Protein AF-A0A382HUC3-F1 (afdb_monomer_lite)

Structure (mmCIF, N/CA/C/O backbone):
data_AF-A0A382HUC3-F1
#
_entry.id   AF-A0A382HUC3-F1
#
loop_
_atom_site.group_PDB
_atom_site.id
_atom_site.type_symbol
_atom_site.label_atom_id
_atom_site.label_alt_id
_atom_site.label_comp_id
_atom_site.label_asym_id
_atom_site.label_entity_id
_atom_site.label_seq_id
_atom_site.pdbx_PDB_ins_code
_atom_site.Cartn_x
_atom_site.Cartn_y
_atom_site.Cartn_z
_atom_site.occupancy
_atom_site.B_iso_or_equiv
_atom_site.auth_seq_id
_atom_site.auth_comp_id
_atom_site.auth_asym_id
_atom_site.auth_atom_id
_atom_site.pdbx_PDB_model_num
ATOM 1 N N . MET A 1 1 ? 44.982 24.942 -21.398 1.00 47.66 1 MET A N 1
ATOM 2 C CA . MET A 1 1 ? 44.233 23.812 -20.802 1.00 47.66 1 MET A CA 1
ATOM 3 C C . MET A 1 1 ? 43.521 24.295 -19.534 1.00 47.66 1 MET A C 1
ATOM 5 O O . MET A 1 1 ? 44.138 24.261 -18.483 1.00 47.66 1 MET A O 1
ATOM 9 N N . LYS A 1 2 ? 42.304 24.867 -19.611 1.00 50.81 2 LYS A N 1
ATOM 10 C CA . LYS A 1 2 ? 41.617 25.464 -18.434 1.00 50.81 2 LYS A CA 1
ATOM 11 C C . LYS A 1 2 ? 40.073 25.447 -18.507 1.00 50.81 2 LYS A C 1
ATOM 13 O O . LYS A 1 2 ? 39.440 26.372 -18.023 1.00 50.81 2 LYS A O 1
ATOM 18 N N . HIS A 1 3 ? 39.456 24.426 -19.109 1.00 49.88 3 HIS A N 1
ATOM 19 C CA . HIS A 1 3 ? 37.980 24.312 -19.141 1.00 49.88 3 HIS A CA 1
ATOM 20 C C . HIS A 1 3 ? 37.436 22.927 -18.741 1.00 49.88 3 HIS A C 1
ATOM 22 O O . HIS A 1 3 ? 36.229 22.733 -18.7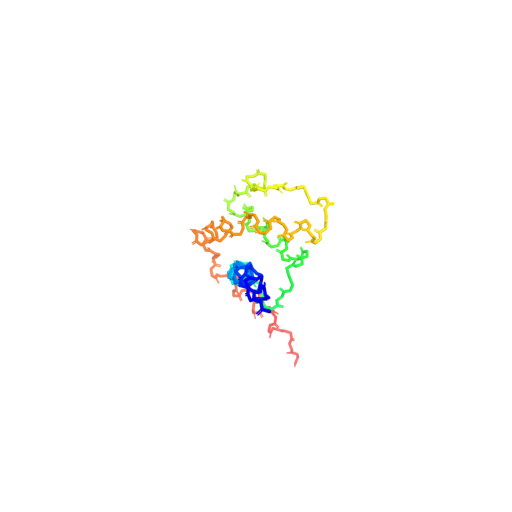13 1.00 49.88 3 HIS A O 1
ATOM 28 N N . GLY A 1 4 ? 38.301 21.972 -18.373 1.00 50.94 4 GLY A N 1
ATOM 29 C CA . GLY A 1 4 ? 37.890 20.587 -18.093 1.00 50.94 4 GLY A CA 1
ATOM 30 C C . GLY A 1 4 ? 37.366 20.303 -16.680 1.00 50.94 4 GLY A C 1
ATOM 31 O O . GLY A 1 4 ? 36.847 19.220 -16.452 1.00 50.94 4 GLY A O 1
ATOM 32 N N . ILE A 1 5 ? 37.493 21.234 -15.726 1.00 53.69 5 ILE A N 1
ATOM 33 C CA . ILE A 1 5 ? 37.183 20.962 -14.305 1.00 53.69 5 ILE A CA 1
ATOM 34 C C . ILE A 1 5 ? 35.744 21.366 -13.927 1.00 53.69 5 ILE A C 1
ATOM 36 O O . ILE A 1 5 ? 35.168 20.803 -13.004 1.00 53.69 5 ILE A O 1
ATOM 40 N N . ILE A 1 6 ? 35.114 22.286 -14.664 1.00 54.34 6 ILE A N 1
ATOM 41 C CA . ILE A 1 6 ? 33.809 22.855 -14.272 1.00 54.34 6 ILE A CA 1
ATOM 42 C C . ILE A 1 6 ? 32.636 21.904 -14.588 1.00 54.34 6 ILE A C 1
ATOM 44 O O . ILE A 1 6 ? 31.638 21.905 -13.875 1.00 54.34 6 ILE A O 1
ATOM 48 N N . ILE A 1 7 ? 32.765 21.028 -15.591 1.00 52.22 7 ILE A N 1
ATOM 49 C CA . ILE A 1 7 ? 31.689 20.095 -15.985 1.00 52.22 7 ILE A CA 1
ATOM 50 C C . ILE A 1 7 ? 31.555 18.918 -15.001 1.00 52.22 7 ILE A C 1
ATOM 52 O O . ILE A 1 7 ? 30.456 18.409 -14.802 1.00 52.22 7 ILE A O 1
ATOM 56 N N . ALA A 1 8 ? 32.633 18.526 -14.313 1.00 50.78 8 ALA A N 1
ATOM 57 C CA . ALA A 1 8 ? 32.598 17.413 -13.359 1.00 50.78 8 ALA A CA 1
ATOM 58 C C . ALA A 1 8 ? 31.777 17.725 -12.090 1.00 50.78 8 ALA A C 1
ATOM 60 O O . ALA A 1 8 ? 31.211 16.819 -11.484 1.00 50.78 8 ALA A O 1
ATOM 61 N N . ILE A 1 9 ? 31.668 19.001 -11.706 1.00 52.31 9 ILE A N 1
ATOM 62 C CA . ILE A 1 9 ? 30.975 19.412 -10.475 1.00 52.31 9 ILE A CA 1
ATOM 63 C C . ILE A 1 9 ? 29.450 19.398 -10.664 1.00 52.31 9 ILE A C 1
ATOM 65 O O . ILE A 1 9 ? 28.730 19.023 -9.744 1.00 52.31 9 ILE A O 1
ATOM 69 N N . LEU A 1 10 ? 28.953 19.723 -11.864 1.00 47.16 10 LEU A N 1
ATOM 70 C CA . LEU A 1 10 ? 27.512 19.744 -12.154 1.00 47.16 10 LEU A CA 1
ATOM 71 C C . LEU A 1 10 ? 26.888 18.342 -12.230 1.00 47.16 10 LEU A C 1
ATOM 73 O O . LEU A 1 10 ? 25.724 18.176 -11.879 1.00 47.16 10 LEU A O 1
ATOM 77 N N . ILE A 1 11 ? 27.653 17.322 -12.634 1.00 50.06 11 ILE A N 1
ATOM 78 C CA . ILE A 1 11 ? 27.163 15.933 -12.685 1.00 50.06 11 ILE A CA 1
ATOM 79 C C . ILE A 1 11 ? 27.102 15.315 -11.275 1.00 50.06 11 ILE A C 1
ATOM 81 O O . ILE A 1 11 ? 26.237 14.486 -10.999 1.00 50.06 11 ILE A O 1
ATOM 85 N N . PHE A 1 12 ? 27.961 15.756 -10.348 1.00 44.44 12 PHE A N 1
ATOM 86 C CA . PHE A 1 12 ? 27.981 15.235 -8.977 1.00 44.44 12 PHE A CA 1
ATOM 87 C C . PHE A 1 12 ? 26.772 15.698 -8.145 1.00 44.44 12 PHE A C 1
ATOM 89 O O . PHE A 1 12 ? 26.290 14.959 -7.290 1.00 44.44 12 PHE A O 1
ATOM 96 N N . SER A 1 13 ? 26.233 16.893 -8.416 1.00 48.34 13 SER A N 1
ATOM 97 C CA . SER A 1 13 ? 25.093 17.452 -7.670 1.00 48.34 13 SER A CA 1
ATOM 98 C C . SER A 1 13 ? 23.788 16.677 -7.890 1.00 48.34 13 SER A C 1
ATOM 100 O O . SER A 1 13 ? 22.971 16.579 -6.979 1.00 48.34 13 SER A O 1
ATOM 102 N N . VAL A 1 14 ? 23.596 16.100 -9.081 1.00 49.38 14 VAL A N 1
ATOM 103 C CA . VAL A 1 14 ? 22.379 15.339 -9.422 1.00 49.38 14 VAL A CA 1
ATOM 104 C C . VAL A 1 14 ? 22.395 13.945 -8.780 1.00 49.38 14 VAL A C 1
ATOM 106 O O . VAL A 1 14 ? 21.347 13.410 -8.431 1.00 49.38 14 VAL A O 1
ATOM 109 N N . TYR A 1 15 ? 23.583 13.374 -8.556 1.00 46.50 15 TYR A N 1
ATOM 110 C CA . TYR A 1 15 ? 23.734 12.018 -8.019 1.00 46.50 15 TYR A CA 1
ATOM 111 C C . TYR A 1 15 ? 23.409 11.913 -6.520 1.00 46.50 15 TYR A C 1
ATOM 113 O O . TYR A 1 15 ? 22.925 10.878 -6.069 1.00 46.50 15 TYR A O 1
ATOM 121 N N . ILE A 1 16 ? 23.641 12.983 -5.747 1.00 46.69 16 ILE A N 1
ATOM 122 C CA . ILE A 1 16 ? 23.360 12.992 -4.300 1.00 46.69 16 ILE A CA 1
ATOM 123 C C . ILE A 1 16 ? 21.854 13.129 -4.029 1.00 46.69 16 ILE A C 1
ATOM 125 O O . ILE A 1 16 ? 21.330 12.473 -3.136 1.00 46.69 16 ILE A O 1
ATOM 129 N N . CYS A 1 17 ? 21.122 13.890 -4.849 1.00 44.75 17 CYS A N 1
ATOM 130 C CA . CYS A 1 17 ? 19.694 14.134 -4.622 1.00 44.75 17 CYS A CA 1
ATOM 131 C C . CYS A 1 17 ? 18.811 12.884 -4.860 1.00 44.75 17 CYS A C 1
ATOM 133 O O . CYS A 1 17 ? 17.752 12.751 -4.252 1.00 44.75 17 CYS A O 1
ATOM 135 N N . GLY A 1 18 ? 19.257 11.934 -5.695 1.00 47.94 18 GLY A N 1
ATOM 136 C CA . GLY A 1 18 ? 18.533 10.681 -5.958 1.00 47.94 18 GLY A CA 1
ATOM 137 C C . GLY A 1 18 ? 18.731 9.582 -4.903 1.00 47.94 18 GLY A C 1
ATOM 138 O O . GLY A 1 18 ? 17.807 8.810 -4.651 1.00 47.94 18 GLY A O 1
ATOM 139 N N . GLN A 1 19 ? 19.904 9.513 -4.258 1.00 46.88 19 GLN A N 1
ATOM 140 C CA . GLN A 1 19 ? 20.188 8.487 -3.239 1.00 46.88 19 GLN A CA 1
ATOM 141 C C . GLN A 1 19 ? 19.384 8.704 -1.954 1.00 46.88 19 GLN A C 1
ATOM 143 O O . GLN A 1 19 ? 18.851 7.747 -1.388 1.00 46.88 19 GLN A O 1
ATOM 148 N N . ASP A 1 20 ? 19.240 9.960 -1.527 1.00 55.50 20 ASP A N 1
ATOM 149 C CA . ASP A 1 20 ? 18.450 10.293 -0.341 1.00 55.50 20 ASP A CA 1
ATOM 150 C C . ASP A 1 20 ? 16.970 9.952 -0.561 1.00 55.50 20 ASP A C 1
ATOM 152 O O . ASP A 1 20 ? 16.342 9.341 0.296 1.00 55.50 20 ASP A O 1
ATOM 156 N N . SER A 1 21 ? 16.415 10.244 -1.742 1.00 61.56 21 SER A N 1
ATOM 157 C CA . SER A 1 21 ? 15.018 9.909 -2.040 1.00 61.56 21 SER A CA 1
ATOM 158 C C . SER A 1 21 ? 14.770 8.398 -2.123 1.00 61.56 21 SER A C 1
ATOM 160 O O . SER A 1 21 ? 13.741 7.937 -1.631 1.00 61.56 21 SER A O 1
ATOM 162 N N . SER A 1 22 ? 15.688 7.631 -2.725 1.00 68.88 22 SER A N 1
ATOM 163 C CA . SER A 1 22 ? 15.554 6.169 -2.832 1.00 68.88 22 SER A CA 1
ATOM 164 C C . SER A 1 22 ? 15.638 5.504 -1.460 1.00 68.88 22 SER A C 1
ATOM 166 O O . SER A 1 22 ? 14.747 4.750 -1.092 1.00 68.88 22 SER A O 1
ATOM 168 N N . SER A 1 23 ? 16.646 5.855 -0.654 1.00 80.69 23 SER A N 1
ATOM 169 C CA . SER A 1 23 ? 16.826 5.263 0.681 1.00 80.69 23 SER A CA 1
ATOM 170 C C . SER A 1 23 ? 15.683 5.592 1.648 1.00 80.69 23 SER A C 1
ATOM 172 O O . SER A 1 23 ? 15.321 4.776 2.499 1.00 80.69 23 SER A O 1
ATOM 174 N N . ILE A 1 24 ? 15.079 6.778 1.519 1.00 86.44 24 ILE A N 1
ATOM 175 C CA . ILE A 1 24 ? 13.902 7.162 2.302 1.00 86.44 24 ILE A CA 1
ATOM 176 C C . ILE A 1 24 ? 12.667 6.373 1.862 1.00 86.44 24 ILE A C 1
ATOM 178 O O . ILE A 1 24 ? 11.899 5.948 2.726 1.00 86.44 24 ILE A O 1
ATOM 182 N N . TYR A 1 25 ? 12.477 6.165 0.558 1.00 88.06 25 TYR A N 1
ATOM 183 C CA . TYR A 1 25 ? 11.390 5.331 0.049 1.00 88.06 25 TYR A CA 1
ATOM 184 C C . TYR A 1 25 ? 11.521 3.885 0.535 1.00 88.06 25 TYR A C 1
ATOM 186 O O . TYR A 1 25 ? 10.573 3.369 1.119 1.00 88.06 25 TYR A O 1
ATOM 194 N N . ASP A 1 26 ? 12.703 3.281 0.408 1.00 88.38 26 ASP A N 1
ATOM 195 C CA . ASP A 1 26 ? 12.950 1.898 0.837 1.00 88.38 26 ASP A CA 1
ATOM 196 C C . ASP A 1 26 ? 12.647 1.722 2.333 1.00 88.38 26 ASP A C 1
ATOM 198 O O . ASP A 1 26 ? 11.926 0.814 2.740 1.00 88.38 26 ASP A O 1
ATOM 202 N N . LYS A 1 27 ? 13.077 2.681 3.164 1.00 90.06 27 LYS A N 1
ATOM 203 C CA . LYS A 1 27 ? 12.776 2.679 4.601 1.00 90.06 27 LYS A CA 1
ATOM 204 C C . LYS A 1 27 ? 11.278 2.774 4.897 1.00 90.06 27 LYS A C 1
ATOM 206 O O . LYS A 1 27 ? 10.796 2.170 5.856 1.00 90.06 27 LYS A O 1
ATOM 211 N N . LYS A 1 28 ? 10.538 3.578 4.133 1.00 91.75 28 LYS A N 1
ATOM 212 C CA . LYS A 1 28 ? 9.080 3.683 4.271 1.00 91.75 28 LYS A CA 1
ATOM 213 C C . LYS A 1 28 ? 8.396 2.400 3.801 1.00 91.75 28 LYS A C 1
ATOM 215 O O . LYS A 1 28 ? 7.418 1.985 4.415 1.00 91.75 28 LYS A O 1
ATOM 220 N N . LEU A 1 29 ? 8.928 1.751 2.769 1.00 91.00 29 LEU A N 1
ATOM 221 C CA . LEU A 1 29 ? 8.420 0.481 2.264 1.00 91.00 29 LEU A CA 1
ATOM 222 C C . LEU A 1 29 ? 8.584 -0.627 3.306 1.00 91.00 29 LEU A C 1
ATOM 224 O O . LEU A 1 29 ? 7.634 -1.357 3.571 1.00 91.00 29 LEU A O 1
ATOM 228 N N . ASP A 1 30 ? 9.726 -0.675 3.988 1.00 89.81 30 ASP A N 1
ATOM 229 C CA . ASP A 1 30 ? 9.953 -1.600 5.104 1.00 89.81 30 ASP A CA 1
ATOM 230 C C . ASP A 1 30 ? 9.003 -1.342 6.278 1.00 89.81 30 ASP A C 1
ATOM 232 O O . ASP A 1 30 ? 8.485 -2.279 6.889 1.00 89.81 30 ASP A O 1
ATOM 236 N N . GLN A 1 31 ? 8.722 -0.070 6.581 1.00 90.94 31 GLN A N 1
ATOM 237 C CA . GLN A 1 31 ? 7.705 0.275 7.576 1.00 90.94 31 GLN A CA 1
ATOM 238 C C . GLN A 1 31 ? 6.323 -0.215 7.148 1.00 90.94 31 GLN A C 1
ATOM 240 O O . GLN A 1 31 ? 5.607 -0.785 7.964 1.00 90.94 31 GLN A O 1
ATOM 245 N N . LEU A 1 32 ? 5.962 -0.036 5.877 1.00 91.69 32 LEU A N 1
ATOM 246 C CA . LEU A 1 32 ? 4.667 -0.460 5.360 1.00 91.69 32 LEU A CA 1
ATOM 247 C C . LEU A 1 32 ? 4.523 -1.984 5.427 1.00 91.69 32 LEU A C 1
ATOM 249 O O . LEU A 1 32 ? 3.492 -2.468 5.887 1.00 91.69 32 LEU A O 1
ATOM 253 N N . ARG A 1 33 ? 5.572 -2.737 5.065 1.00 89.1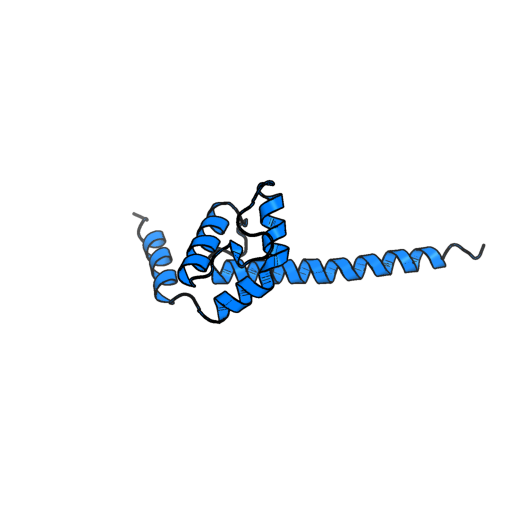9 33 ARG A N 1
ATOM 254 C CA . ARG A 1 33 ? 5.622 -4.199 5.250 1.00 89.19 33 ARG A CA 1
ATOM 255 C C . ARG A 1 33 ? 5.357 -4.575 6.705 1.00 89.19 33 ARG A C 1
ATOM 257 O O . ARG A 1 33 ? 4.493 -5.402 6.974 1.00 89.19 33 ARG A O 1
ATOM 264 N N . SER A 1 34 ? 6.035 -3.912 7.642 1.00 88.88 34 SER A N 1
ATOM 265 C CA . SER A 1 34 ? 5.854 -4.159 9.074 1.00 88.88 34 SER A CA 1
ATOM 266 C C . SER A 1 34 ? 4.426 -3.875 9.552 1.00 88.88 34 SER A C 1
ATOM 268 O O . SER A 1 34 ? 3.902 -4.640 10.358 1.00 88.88 34 SER A O 1
ATOM 270 N N . GLU A 1 35 ? 3.794 -2.799 9.079 1.00 88.12 35 GLU A N 1
ATOM 271 C CA . GLU A 1 35 ? 2.404 -2.456 9.424 1.00 88.12 35 GLU A CA 1
ATOM 272 C C . GLU A 1 35 ? 1.385 -3.443 8.836 1.00 88.12 35 GLU A C 1
ATOM 274 O O . GLU A 1 35 ? 0.304 -3.627 9.398 1.00 88.12 35 GLU A O 1
ATOM 279 N N . LEU A 1 36 ? 1.734 -4.097 7.727 1.00 88.50 36 LEU A N 1
ATOM 280 C CA . LEU A 1 36 ? 0.939 -5.152 7.096 1.00 88.50 36 LEU A CA 1
ATOM 281 C C . LEU A 1 36 ? 1.244 -6.554 7.648 1.00 88.50 36 LEU A C 1
ATOM 283 O O . LEU A 1 36 ? 0.588 -7.512 7.256 1.00 88.50 36 LEU A O 1
ATOM 287 N N . GLY A 1 37 ? 2.219 -6.694 8.553 1.00 87.25 37 GLY A N 1
ATOM 288 C CA . GLY A 1 37 ? 2.652 -7.997 9.070 1.00 87.25 37 GLY A CA 1
ATOM 289 C C . GLY A 1 37 ? 3.482 -8.824 8.080 1.00 87.25 37 GLY A C 1
ATOM 290 O O . GLY A 1 37 ? 3.702 -10.011 8.305 1.00 87.25 37 GLY A O 1
ATOM 291 N N . ILE A 1 38 ? 3.973 -8.203 7.009 1.00 86.75 38 ILE A N 1
ATOM 292 C CA . ILE A 1 38 ? 4.784 -8.828 5.963 1.00 86.75 38 ILE A CA 1
ATOM 293 C C . ILE A 1 38 ? 6.256 -8.801 6.388 1.00 86.75 38 ILE A C 1
ATOM 295 O O . ILE A 1 38 ? 6.733 -7.831 6.985 1.00 86.75 38 ILE A O 1
ATOM 299 N N . SER A 1 39 ? 7.006 -9.861 6.073 1.00 81.38 39 SER A N 1
ATOM 300 C CA . SER A 1 39 ? 8.444 -9.894 6.360 1.00 81.38 39 SER A CA 1
ATOM 301 C C . SER A 1 39 ? 9.172 -8.776 5.587 1.00 81.38 39 SER A C 1
ATOM 303 O O . SER A 1 39 ? 8.886 -8.591 4.401 1.00 81.38 39 SER A O 1
ATOM 305 N N . PRO A 1 40 ? 10.111 -8.043 6.215 1.00 70.19 40 PRO A N 1
ATOM 306 C CA . PRO A 1 40 ? 10.785 -6.887 5.612 1.00 70.19 40 PRO A CA 1
ATOM 307 C C . PRO A 1 40 ? 11.537 -7.220 4.316 1.00 70.19 40 PRO A C 1
ATOM 309 O O . PRO A 1 40 ? 11.626 -6.373 3.436 1.00 70.19 40 PRO A O 1
ATOM 312 N N . ASP A 1 41 ? 11.985 -8.468 4.160 1.00 75.31 41 ASP A N 1
ATOM 313 C CA . ASP A 1 41 ? 12.705 -8.936 2.969 1.00 75.31 41 ASP A CA 1
ATOM 314 C C . ASP A 1 41 ? 11.778 -9.491 1.871 1.00 75.31 41 ASP A C 1
ATOM 316 O O . ASP A 1 41 ? 12.251 -10.037 0.876 1.00 75.31 41 ASP A O 1
ATOM 320 N N . SER A 1 42 ? 10.457 -9.412 2.058 1.00 77.06 42 SER A N 1
ATOM 321 C CA . SER A 1 42 ? 9.496 -9.938 1.082 1.00 77.06 42 SER A CA 1
ATOM 322 C C . SER A 1 42 ? 9.301 -8.962 -0.067 1.00 77.06 42 SER A C 1
ATOM 324 O O . SER A 1 42 ? 9.162 -7.745 0.133 1.00 77.06 42 SER A O 1
ATOM 326 N N . ASP A 1 43 ? 9.189 -9.517 -1.269 1.00 76.88 43 ASP A N 1
ATOM 327 C CA . ASP A 1 43 ? 8.703 -8.766 -2.415 1.00 76.88 43 ASP A CA 1
ATOM 328 C C . ASP A 1 43 ? 7.294 -8.251 -2.123 1.00 76.88 43 ASP A C 1
ATOM 330 O O . ASP A 1 43 ? 6.454 -8.940 -1.539 1.00 76.88 43 ASP A O 1
ATOM 334 N N . PHE A 1 44 ? 7.041 -7.010 -2.523 1.00 76.38 44 PHE A N 1
ATOM 335 C CA . PHE A 1 44 ? 5.709 -6.433 -2.444 1.00 76.38 44 PHE A CA 1
ATOM 336 C C . PHE A 1 44 ? 4.924 -6.929 -3.668 1.00 76.38 44 PHE A C 1
ATOM 338 O O . PHE A 1 44 ? 4.843 -6.266 -4.699 1.00 76.38 44 PHE A O 1
ATOM 345 N N . ASP A 1 45 ? 4.468 -8.176 -3.575 1.00 74.31 45 ASP A N 1
ATOM 346 C CA . ASP A 1 45 ? 3.809 -8.930 -4.638 1.00 74.31 45 ASP A CA 1
ATOM 347 C C . ASP A 1 45 ? 2.270 -8.825 -4.562 1.00 74.31 45 ASP A C 1
ATOM 349 O O . ASP A 1 45 ? 1.702 -8.029 -3.811 1.00 74.31 45 ASP A O 1
ATOM 353 N N . ASN A 1 46 ? 1.563 -9.650 -5.339 1.00 73.38 46 ASN A N 1
ATOM 354 C CA . ASN A 1 46 ? 0.097 -9.674 -5.335 1.00 73.38 46 ASN A CA 1
ATOM 355 C C . ASN A 1 46 ? -0.510 -10.052 -3.967 1.00 73.38 46 ASN A C 1
ATOM 357 O O . ASN A 1 46 ? -1.644 -9.665 -3.681 1.00 73.38 46 ASN A O 1
ATOM 361 N N . ASN A 1 47 ? 0.204 -10.806 -3.124 1.00 81.56 47 ASN A N 1
ATOM 362 C CA . ASN A 1 47 ? -0.269 -11.139 -1.780 1.00 81.56 47 ASN A CA 1
ATOM 363 C C . ASN A 1 47 ? -0.141 -9.918 -0.871 1.00 81.56 47 ASN A C 1
ATOM 365 O O . ASN A 1 47 ? -1.114 -9.534 -0.225 1.00 81.56 47 ASN A O 1
ATOM 369 N N . ALA A 1 48 ? 1.011 -9.244 -0.921 1.00 83.25 48 ALA A N 1
ATOM 370 C CA . ALA A 1 48 ? 1.227 -7.988 -0.212 1.00 83.25 48 ALA A CA 1
ATOM 371 C C . ALA A 1 48 ? 0.199 -6.917 -0.618 1.00 83.25 48 ALA A C 1
ATOM 373 O O . ALA A 1 48 ? -0.297 -6.164 0.221 1.00 83.25 48 ALA A O 1
ATOM 374 N N . TYR A 1 49 ? -0.184 -6.898 -1.897 1.00 81.19 49 TYR A N 1
ATOM 375 C CA . TYR A 1 49 ? -1.290 -6.083 -2.387 1.00 81.19 49 TYR A CA 1
ATOM 376 C C . TYR A 1 49 ? -2.633 -6.467 -1.757 1.00 81.19 49 TYR A C 1
ATOM 378 O O . TYR A 1 49 ? -3.361 -5.605 -1.264 1.00 81.19 49 TYR A O 1
ATOM 386 N N . SER A 1 50 ? -2.970 -7.760 -1.735 1.00 84.06 50 SER A N 1
ATOM 387 C CA . SER A 1 50 ? -4.207 -8.217 -1.102 1.00 84.06 50 SER A CA 1
ATOM 388 C C . SER A 1 50 ? -4.279 -7.809 0.370 1.00 84.06 50 SER A C 1
ATOM 390 O O . SER A 1 50 ? -5.370 -7.492 0.845 1.00 84.06 50 SER A O 1
ATOM 392 N N . ASP A 1 51 ? -3.161 -7.826 1.088 1.00 88.19 51 ASP A N 1
ATOM 393 C CA . ASP A 1 51 ? -3.120 -7.444 2.498 1.00 88.19 51 ASP A CA 1
ATOM 394 C C . ASP A 1 51 ? -3.219 -5.928 2.682 1.00 88.19 51 ASP A C 1
ATOM 396 O O . ASP A 1 51 ? -3.928 -5.469 3.580 1.00 88.19 51 ASP A O 1
ATOM 400 N N . LEU A 1 52 ? -2.627 -5.149 1.771 1.00 89.75 52 LEU A N 1
ATOM 401 C CA . LEU A 1 52 ? -2.815 -3.702 1.709 1.00 89.75 52 LEU A CA 1
ATOM 402 C C . LEU A 1 52 ? -4.293 -3.322 1.532 1.00 89.75 52 LEU A C 1
ATOM 404 O O . LEU A 1 52 ? -4.803 -2.492 2.282 1.00 89.75 52 LEU A O 1
ATOM 408 N N . ILE A 1 53 ? -5.003 -3.963 0.600 1.00 87.31 53 ILE A N 1
ATOM 409 C CA . ILE A 1 53 ? -6.423 -3.673 0.342 1.00 87.31 53 ILE A CA 1
ATOM 410 C C . ILE A 1 53 ? -7.311 -4.077 1.517 1.00 87.31 53 ILE A C 1
ATOM 412 O O . ILE A 1 53 ? -8.143 -3.283 1.949 1.00 87.31 53 ILE A O 1
ATOM 416 N N . LYS A 1 54 ? -7.104 -5.264 2.104 1.00 88.44 54 LYS A N 1
ATOM 417 C CA . LYS A 1 54 ? -7.826 -5.667 3.327 1.00 88.44 54 LYS A CA 1
ATOM 418 C C . LYS A 1 54 ? -7.609 -4.661 4.454 1.00 88.44 54 LYS A C 1
ATOM 420 O O . LYS A 1 54 ? -8.518 -4.386 5.236 1.00 88.44 54 LYS A O 1
ATOM 425 N N . ARG A 1 55 ? -6.389 -4.133 4.565 1.00 89.69 55 ARG A N 1
ATOM 426 C CA . ARG A 1 55 ? -6.050 -3.148 5.584 1.00 89.69 55 ARG A CA 1
ATOM 427 C C . ARG A 1 55 ? -6.760 -1.822 5.338 1.00 89.69 55 ARG A C 1
ATOM 429 O O . ARG A 1 55 ? -7.332 -1.294 6.285 1.00 89.69 55 ARG A O 1
ATOM 436 N N . LEU A 1 56 ? -6.768 -1.318 4.109 1.00 90.25 56 LEU A N 1
ATOM 437 C CA . LEU A 1 56 ? -7.499 -0.104 3.731 1.00 90.25 56 LEU A CA 1
ATOM 438 C C . LEU A 1 56 ? -9.005 -0.238 3.993 1.00 90.25 56 LEU A C 1
ATOM 440 O O . LEU A 1 56 ? -9.579 0.607 4.681 1.00 90.25 56 LEU A O 1
ATOM 444 N N . ASP A 1 57 ? -9.604 -1.358 3.582 1.00 88.69 57 ASP A N 1
ATOM 445 C CA . ASP A 1 57 ? -11.015 -1.676 3.837 1.00 88.69 57 ASP A CA 1
ATOM 446 C C . ASP A 1 57 ? -11.328 -1.716 5.343 1.00 88.69 57 ASP A C 1
ATOM 448 O O . ASP A 1 57 ? -12.302 -1.122 5.805 1.00 88.69 57 ASP A O 1
ATOM 452 N N . SER A 1 58 ? -10.434 -2.297 6.156 1.00 89.75 58 SER A N 1
ATOM 453 C CA . SER A 1 58 ? -10.586 -2.311 7.621 1.00 89.75 58 SER A CA 1
ATOM 454 C C . SER A 1 58 ? -10.596 -0.919 8.263 1.00 89.75 58 SER A C 1
ATOM 456 O O . SER A 1 58 ? -11.094 -0.756 9.378 1.00 89.75 58 SER A O 1
ATOM 458 N N . LEU A 1 59 ? -10.036 0.077 7.573 1.00 89.12 59 LEU A N 1
ATOM 459 C CA . LEU A 1 59 ? -10.005 1.476 7.993 1.00 89.12 59 LEU A CA 1
ATOM 460 C C . LEU A 1 59 ? -11.118 2.308 7.342 1.00 89.12 59 LEU A C 1
ATOM 462 O O . LEU A 1 59 ? -11.229 3.497 7.637 1.00 89.12 59 LEU A O 1
ATOM 466 N N . GLY A 1 60 ? -11.945 1.702 6.484 1.00 88.88 60 GLY A N 1
ATOM 467 C CA . GLY A 1 60 ? -12.953 2.404 5.692 1.00 88.88 60 GLY A CA 1
ATOM 468 C C . GLY A 1 60 ? -12.347 3.373 4.675 1.00 88.88 60 GLY A C 1
ATOM 469 O O . GLY A 1 60 ? -12.991 4.360 4.320 1.00 88.88 60 GLY A O 1
ATOM 470 N N . ILE A 1 61 ? -11.099 3.133 4.259 1.00 86.94 61 ILE A N 1
ATOM 471 C CA . ILE A 1 61 ? -10.414 3.925 3.239 1.00 86.94 61 ILE A CA 1
ATOM 472 C C . ILE A 1 61 ? -10.656 3.239 1.902 1.00 86.94 61 ILE A C 1
ATOM 474 O O . ILE A 1 61 ? -10.162 2.142 1.653 1.00 86.94 61 ILE A O 1
ATOM 478 N N . GLU A 1 62 ? -11.429 3.901 1.053 1.00 84.75 62 GLU A N 1
ATOM 479 C CA . GLU A 1 62 ? -11.643 3.478 -0.327 1.00 84.75 62 GLU A CA 1
ATOM 480 C C . GLU A 1 62 ? -10.401 3.815 -1.162 1.00 84.75 62 GLU A C 1
ATOM 482 O O . GLU A 1 62 ? -9.774 4.860 -0.960 1.00 84.75 62 GLU A O 1
ATOM 487 N N . ASP A 1 63 ? -10.030 2.941 -2.097 1.00 76.56 63 ASP A N 1
ATOM 488 C CA . ASP A 1 63 ? -8.811 3.109 -2.896 1.00 76.56 63 ASP A CA 1
ATOM 489 C C . ASP A 1 63 ? -8.882 4.355 -3.793 1.00 76.56 63 ASP A C 1
ATOM 491 O O . ASP A 1 63 ? -7.889 5.034 -4.023 1.00 76.56 63 ASP A O 1
ATOM 495 N N . GLU A 1 64 ? -10.085 4.736 -4.219 1.00 81.06 64 GLU A N 1
ATOM 496 C CA . GLU A 1 64 ? -10.373 5.950 -4.985 1.00 81.06 64 GLU A CA 1
ATOM 497 C C . GLU A 1 64 ? -10.046 7.238 -4.217 1.00 81.06 64 GLU A C 1
ATOM 499 O O . GLU A 1 64 ? -9.954 8.316 -4.807 1.00 81.06 64 GLU A O 1
ATOM 504 N N . GLN A 1 65 ? -9.887 7.156 -2.892 1.00 80.25 65 GLN A N 1
ATOM 505 C CA . GLN A 1 65 ? -9.447 8.289 -2.088 1.00 80.25 65 GLN A CA 1
ATOM 506 C C . GLN A 1 65 ? -7.939 8.514 -2.202 1.00 80.25 65 GLN A C 1
ATOM 508 O O . GLN A 1 65 ? -7.484 9.594 -1.824 1.00 80.25 65 GLN A O 1
ATOM 513 N N . LEU A 1 66 ? -7.169 7.522 -2.652 1.00 83.31 66 LEU A N 1
ATOM 514 C CA . LEU A 1 66 ? -5.718 7.566 -2.811 1.00 83.31 66 LEU A CA 1
ATOM 515 C C . LEU A 1 66 ? -5.334 8.049 -4.219 1.00 83.31 66 LEU A C 1
ATOM 517 O O . LEU A 1 66 ? -6.129 7.999 -5.158 1.00 83.31 66 LEU A O 1
ATOM 521 N N . GLU A 1 67 ? -4.123 8.594 -4.351 1.00 80.19 67 GLU A N 1
ATOM 522 C CA . GLU A 1 67 ? -3.606 9.027 -5.652 1.00 80.19 67 GLU A CA 1
ATOM 523 C C . GLU A 1 67 ? -3.455 7.801 -6.560 1.00 80.19 67 GLU A C 1
ATOM 525 O O . GLU A 1 67 ? -2.964 6.765 -6.117 1.00 80.19 67 GLU A O 1
ATOM 530 N N . ASP A 1 68 ? -3.901 7.903 -7.811 1.00 70.50 68 ASP A N 1
ATOM 531 C CA . ASP A 1 68 ? -3.939 6.777 -8.754 1.00 70.50 68 ASP A CA 1
ATOM 532 C C . ASP A 1 68 ? -4.792 5.579 -8.285 1.00 70.50 68 ASP A C 1
ATOM 534 O O . ASP A 1 68 ? -4.441 4.429 -8.561 1.00 70.50 68 ASP A O 1
ATOM 538 N N . GLY A 1 69 ? -5.902 5.844 -7.574 1.00 64.25 69 GLY A N 1
ATOM 539 C CA . GLY A 1 69 ? -6.846 4.820 -7.100 1.00 64.25 69 GLY A CA 1
ATOM 540 C C . GLY A 1 69 ? -7.212 3.766 -8.157 1.00 64.25 69 GLY A C 1
ATOM 541 O O . GLY A 1 69 ? -7.163 4.059 -9.342 1.00 64.25 69 GLY A O 1
ATOM 542 N N . TYR A 1 70 ? -7.550 2.548 -7.714 1.00 61.00 70 TYR A N 1
ATOM 543 C CA . TYR A 1 70 ? -7.753 1.249 -8.394 1.00 61.00 70 TYR A CA 1
ATOM 544 C C . TYR A 1 70 ? -7.741 1.164 -9.939 1.00 61.00 70 TYR A C 1
ATOM 546 O O . TYR A 1 70 ? -8.566 0.482 -10.543 1.00 61.00 70 TYR A O 1
ATOM 554 N N . GLU A 1 71 ? -6.772 1.762 -10.629 1.00 62.84 71 GLU A N 1
ATOM 555 C CA . GLU A 1 71 ? -6.567 1.574 -12.068 1.00 62.84 71 GLU A CA 1
ATOM 556 C C . GLU A 1 71 ? -5.130 1.140 -12.355 1.00 62.84 71 GLU A C 1
ATOM 558 O O . GLU A 1 71 ? -4.274 1.862 -12.865 1.00 62.84 71 GLU A O 1
ATOM 563 N N . TRP A 1 72 ? -4.869 -0.132 -12.065 1.00 67.31 72 TRP A N 1
ATOM 564 C CA . TRP A 1 72 ? -3.572 -0.767 -12.270 1.00 67.31 72 TRP A CA 1
ATOM 565 C C . TRP A 1 72 ? -3.396 -1.270 -13.706 1.00 67.31 72 TRP A C 1
ATOM 567 O O . TRP A 1 72 ? -3.255 -2.466 -13.961 1.00 67.31 72 TRP A O 1
ATOM 577 N N . GLY A 1 73 ? -3.354 -0.355 -14.674 1.00 58.06 73 GLY A N 1
ATOM 578 C CA . GLY A 1 73 ? -3.115 -0.684 -16.088 1.00 58.06 73 GLY A CA 1
ATOM 579 C C . GLY A 1 73 ? -1.699 -1.199 -16.417 1.00 58.06 73 GLY A C 1
ATOM 580 O O . GLY A 1 73 ? -1.409 -1.464 -17.582 1.00 58.06 73 GLY A O 1
ATOM 581 N N . GLY A 1 74 ? -0.803 -1.326 -15.426 1.00 65.31 74 GLY A N 1
ATOM 582 C CA . GLY A 1 74 ? 0.643 -1.521 -15.622 1.00 65.31 74 GLY A CA 1
ATOM 583 C C . GLY A 1 74 ? 1.305 -2.658 -14.832 1.00 65.31 74 GLY A C 1
ATOM 584 O O . GLY A 1 74 ? 2.534 -2.703 -14.775 1.00 65.31 74 GLY A O 1
ATOM 585 N N . GLY A 1 75 ? 0.543 -3.560 -14.199 1.00 75.06 75 GLY A N 1
ATOM 586 C CA . GLY A 1 75 ? 1.109 -4.670 -13.415 1.00 75.06 75 GLY A CA 1
ATOM 587 C C . GLY A 1 75 ? 2.003 -4.188 -12.263 1.00 75.06 75 GLY A C 1
ATOM 588 O O . GLY A 1 75 ? 1.656 -3.231 -11.577 1.00 75.06 75 GLY A O 1
ATOM 589 N N . SER A 1 76 ? 3.172 -4.811 -12.068 1.00 76.19 76 SER A N 1
ATOM 590 C CA . SER A 1 76 ? 4.109 -4.457 -10.985 1.00 76.19 76 SER A CA 1
ATOM 591 C C . SER A 1 76 ? 4.634 -3.019 -11.063 1.00 76.19 76 SER A C 1
ATOM 593 O O . SER A 1 76 ? 4.875 -2.402 -10.033 1.00 76.19 76 SER A O 1
ATOM 595 N N . ILE A 1 77 ? 4.785 -2.468 -12.273 1.00 79.62 77 ILE A N 1
ATOM 596 C CA . ILE A 1 77 ? 5.231 -1.080 -12.478 1.00 79.62 77 ILE A CA 1
ATOM 597 C C . ILE A 1 77 ? 4.141 -0.109 -12.033 1.00 79.62 77 ILE A C 1
ATOM 599 O O . ILE A 1 77 ? 4.434 0.887 -11.376 1.00 79.62 77 ILE A O 1
ATOM 603 N N . GLY A 1 78 ? 2.887 -0.423 -12.379 1.00 81.56 78 GLY A N 1
ATOM 604 C CA . GLY A 1 78 ? 1.734 0.294 -11.849 1.00 81.56 78 GLY A CA 1
ATOM 605 C C . GLY A 1 78 ? 1.787 0.265 -10.330 1.00 81.56 78 GLY A C 1
ATOM 606 O O . GLY A 1 78 ? 1.836 1.326 -9.719 1.00 81.56 78 GLY A O 1
ATOM 607 N N . PHE A 1 79 ? 1.908 -0.944 -9.764 1.00 81.88 79 PHE A N 1
ATOM 608 C CA . PHE A 1 79 ? 1.983 -1.204 -8.327 1.00 81.88 79 PHE A CA 1
ATOM 609 C C . PHE A 1 79 ? 3.010 -0.350 -7.579 1.00 81.88 79 PHE A C 1
ATOM 611 O O . PHE A 1 79 ? 2.690 0.327 -6.599 1.00 81.88 79 PHE A O 1
ATOM 618 N N . GLU A 1 80 ? 4.232 -0.305 -8.094 1.00 84.69 80 GLU A N 1
ATOM 619 C CA . GLU A 1 80 ? 5.302 0.510 -7.531 1.00 84.69 80 GLU A CA 1
ATOM 620 C C . GLU A 1 80 ? 4.987 2.017 -7.564 1.00 84.69 80 GLU A C 1
ATOM 622 O O . GLU A 1 80 ? 5.303 2.731 -6.608 1.00 84.69 80 GLU A O 1
ATOM 627 N N . ALA A 1 81 ? 4.358 2.510 -8.636 1.00 85.31 81 ALA A N 1
ATOM 628 C CA . ALA A 1 81 ? 4.038 3.929 -8.790 1.00 85.31 81 ALA A CA 1
ATOM 629 C C . ALA A 1 81 ? 3.030 4.413 -7.738 1.00 85.31 81 ALA A C 1
ATOM 631 O O . ALA A 1 81 ? 3.303 5.376 -7.024 1.00 85.31 81 ALA A O 1
ATOM 632 N N . TYR A 1 82 ? 1.926 3.695 -7.551 1.00 86.62 82 TYR A N 1
ATOM 633 C CA . TYR A 1 82 ? 0.963 4.005 -6.490 1.00 86.62 82 TYR A CA 1
ATOM 634 C C . TYR A 1 82 ? 1.588 3.948 -5.103 1.00 86.62 82 TYR A C 1
ATOM 636 O O . TYR A 1 82 ? 1.291 4.802 -4.272 1.00 86.62 82 TYR A O 1
ATOM 644 N N . LEU A 1 83 ? 2.456 2.961 -4.824 1.00 89.38 83 LEU A N 1
ATOM 645 C CA . LEU A 1 83 ? 3.137 2.915 -3.535 1.00 89.38 83 LEU A CA 1
ATOM 646 C C . LEU A 1 83 ? 3.956 4.189 -3.356 1.00 89.38 83 LEU A C 1
ATOM 648 O O . LEU A 1 83 ? 3.816 4.854 -2.340 1.00 89.38 83 LEU A O 1
ATOM 652 N N . LYS A 1 84 ? 4.756 4.589 -4.349 1.00 88.81 84 LYS A N 1
ATOM 653 C CA . LYS A 1 84 ? 5.525 5.842 -4.284 1.00 88.81 84 LYS A CA 1
ATOM 654 C C . LYS A 1 84 ? 4.646 7.065 -4.029 1.00 88.81 84 LYS A C 1
ATOM 656 O O . LYS A 1 84 ? 5.045 7.912 -3.232 1.00 88.81 84 LYS A O 1
ATOM 661 N N . ASN A 1 85 ? 3.466 7.121 -4.636 1.00 89.38 85 ASN A N 1
ATOM 662 C CA . ASN A 1 85 ? 2.564 8.264 -4.516 1.00 89.38 85 ASN A CA 1
ATOM 663 C C . ASN A 1 85 ? 1.810 8.284 -3.175 1.00 89.38 85 ASN A C 1
ATOM 665 O O . ASN A 1 85 ? 1.577 9.350 -2.611 1.00 89.38 85 ASN A O 1
ATOM 669 N N . ASN A 1 86 ? 1.515 7.118 -2.593 1.00 90.94 86 ASN A N 1
ATOM 670 C CA . ASN A 1 86 ? 0.647 7.017 -1.417 1.00 90.94 86 ASN A CA 1
ATOM 671 C C . ASN A 1 86 ? 1.349 6.624 -0.114 1.00 90.94 86 ASN A C 1
ATOM 673 O O . ASN A 1 86 ? 0.730 6.701 0.947 1.00 90.94 86 ASN A O 1
ATOM 677 N N . ILE A 1 87 ? 2.624 6.221 -0.140 1.00 92.19 87 ILE A N 1
ATOM 678 C CA . ILE A 1 87 ? 3.280 5.578 1.012 1.00 92.19 87 ILE A CA 1
ATOM 679 C C . ILE A 1 87 ? 3.240 6.401 2.301 1.00 92.19 87 ILE A C 1
ATOM 681 O O . ILE A 1 87 ? 3.071 5.844 3.382 1.00 92.19 87 ILE A O 1
ATOM 685 N N . ASP A 1 88 ? 3.348 7.726 2.211 1.00 93.06 88 ASP A N 1
ATOM 686 C CA . ASP A 1 88 ? 3.279 8.591 3.390 1.00 93.06 88 ASP A CA 1
ATOM 687 C C . ASP A 1 88 ? 1.894 8.596 4.030 1.00 93.06 88 ASP A C 1
ATOM 689 O O . ASP A 1 88 ? 1.773 8.536 5.257 1.00 93.06 88 ASP A O 1
ATOM 693 N N . ARG A 1 89 ? 0.849 8.619 3.201 1.00 91.75 89 AR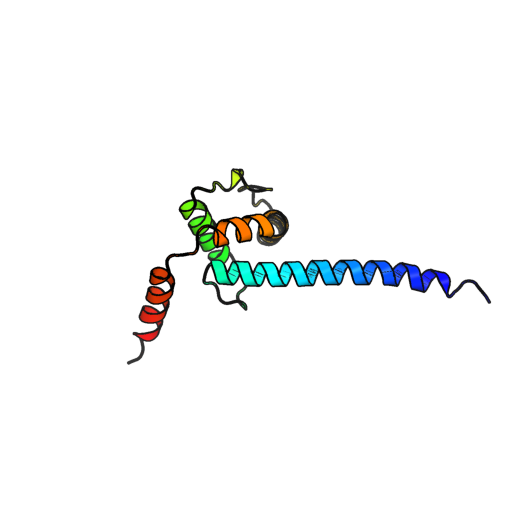G A N 1
ATOM 694 C CA . ARG A 1 89 ? -0.529 8.560 3.673 1.00 91.75 89 ARG A CA 1
ATO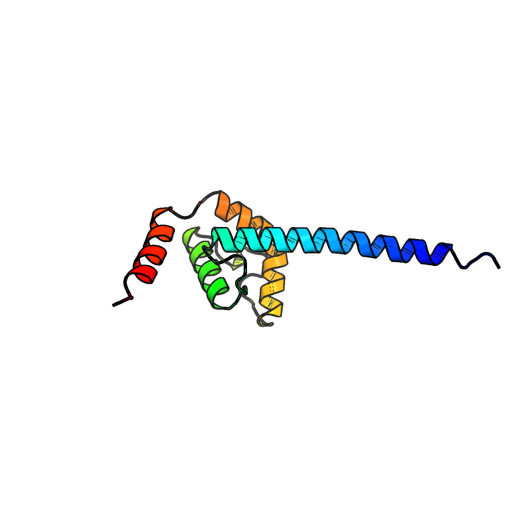M 695 C C . ARG A 1 89 ? -0.853 7.185 4.245 1.00 91.75 89 ARG A C 1
ATOM 697 O O . ARG A 1 89 ? -1.334 7.120 5.370 1.00 91.75 89 ARG A O 1
ATOM 704 N N . LEU A 1 90 ? -0.490 6.112 3.540 1.00 92.88 90 LEU A N 1
ATOM 705 C CA . LEU A 1 90 ? -0.662 4.734 4.015 1.00 92.88 90 LEU A CA 1
ATOM 706 C C . LEU A 1 90 ? -0.033 4.543 5.402 1.00 92.88 90 LEU A C 1
ATOM 708 O O . LEU A 1 90 ? -0.682 4.071 6.333 1.00 92.88 90 LEU A O 1
ATOM 712 N N . LEU A 1 91 ? 1.218 4.981 5.575 1.00 93.12 91 LEU A N 1
ATOM 713 C CA . LEU A 1 91 ? 1.910 4.893 6.861 1.00 93.12 91 LEU A CA 1
ATOM 714 C C . LEU A 1 91 ? 1.267 5.756 7.948 1.00 93.12 91 LEU A C 1
ATOM 716 O O . LEU A 1 91 ? 1.263 5.357 9.112 1.00 93.12 91 LEU A O 1
ATOM 720 N N . SER A 1 92 ? 0.772 6.944 7.604 1.00 91.69 92 SER A N 1
ATOM 721 C CA . SER A 1 92 ? 0.070 7.810 8.552 1.00 91.69 92 SER A CA 1
ATOM 722 C C . SER A 1 92 ? -1.217 7.148 9.042 1.00 91.69 92 SER A C 1
ATOM 724 O O . SER A 1 92 ? -1.426 7.023 10.249 1.00 91.69 92 SER A O 1
ATOM 726 N N . ASP A 1 93 ? -2.040 6.664 8.115 1.00 90.56 93 ASP A N 1
ATOM 727 C CA . ASP A 1 93 ? -3.336 6.061 8.413 1.00 90.56 93 ASP A CA 1
ATOM 728 C C . ASP A 1 93 ? -3.169 4.764 9.223 1.00 90.56 93 ASP A C 1
ATOM 730 O O . ASP A 1 93 ? -3.871 4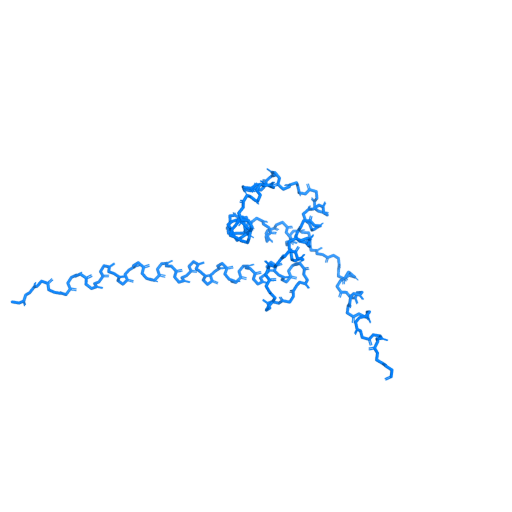.540 10.213 1.00 90.56 93 ASP A O 1
ATOM 734 N N . PHE A 1 94 ? -2.166 3.943 8.894 1.00 90.38 94 PHE A N 1
ATOM 735 C CA . PHE A 1 94 ? -1.933 2.672 9.588 1.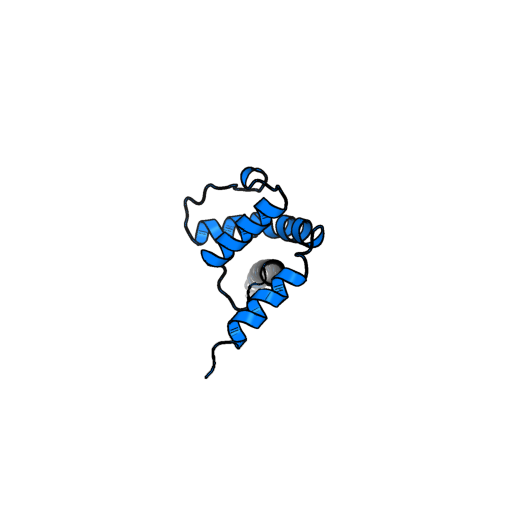00 90.38 94 PHE A CA 1
ATOM 736 C C . PHE A 1 94 ? -1.416 2.873 11.015 1.00 90.38 94 PHE A C 1
ATOM 738 O O . PHE A 1 94 ? -1.829 2.144 11.920 1.00 90.38 94 PHE A O 1
ATOM 745 N N . LYS A 1 95 ? -0.595 3.907 11.248 1.00 87.38 95 LYS A N 1
ATOM 746 C CA . LYS A 1 95 ? -0.123 4.282 12.592 1.00 87.38 95 LYS A CA 1
ATOM 747 C C . LYS A 1 95 ? -1.237 4.826 13.482 1.00 87.38 95 LYS A C 1
ATOM 749 O O . LYS A 1 95 ? -1.187 4.634 14.696 1.00 87.38 95 LYS A O 1
ATOM 754 N N . LEU A 1 96 ? -2.223 5.514 12.903 1.00 84.50 96 LEU A N 1
ATOM 755 C CA . LEU A 1 96 ? -3.374 6.042 13.642 1.00 84.50 96 LEU A CA 1
ATOM 756 C C . LEU A 1 96 ? -4.337 4.939 14.089 1.00 84.50 96 LEU A C 1
ATOM 758 O O . LEU A 1 96 ? -5.024 5.098 15.098 1.00 84.50 96 LEU A O 1
ATOM 762 N N . ALA A 1 97 ? -4.347 3.811 13.384 1.00 79.81 97 ALA A N 1
ATOM 763 C CA . ALA A 1 97 ? -5.186 2.667 13.700 1.00 79.81 97 ALA A CA 1
ATOM 764 C C . ALA A 1 97 ? -4.374 1.361 13.702 1.00 79.81 97 ALA A C 1
ATOM 766 O O . ALA A 1 97 ? -4.582 0.522 12.821 1.00 79.81 97 ALA A O 1
ATOM 767 N N . PRO A 1 98 ? -3.465 1.152 14.677 1.00 72.75 98 PRO A N 1
ATOM 768 C CA . PRO A 1 98 ? -2.584 -0.015 14.720 1.00 72.75 98 PRO A CA 1
ATOM 769 C C . PRO A 1 98 ? -3.370 -1.324 14.625 1.00 72.75 98 PRO A C 1
ATOM 771 O O . PRO A 1 98 ? -4.456 -1.437 15.201 1.00 72.75 98 PRO A O 1
ATOM 774 N N . MET A 1 99 ? -2.837 -2.328 13.918 1.00 68.25 99 MET A N 1
ATOM 775 C CA . MET A 1 99 ? -3.493 -3.636 13.877 1.00 68.25 99 MET A CA 1
ATOM 776 C C . MET A 1 99 ? -3.662 -4.180 15.306 1.00 68.25 99 MET A C 1
ATOM 778 O O . MET A 1 99 ? -2.712 -4.132 16.097 1.00 68.25 99 MET A O 1
ATOM 782 N N . PRO A 1 100 ? -4.842 -4.720 15.664 1.00 61.41 100 PRO A N 1
ATOM 783 C CA . PRO A 1 100 ? -5.024 -5.351 16.960 1.00 61.41 100 PRO A CA 1
ATOM 784 C C . PRO A 1 100 ? -4.007 -6.487 17.124 1.00 61.41 100 PRO A C 1
ATOM 786 O O . PRO A 1 100 ? -3.940 -7.415 16.318 1.00 61.41 100 PRO A O 1
ATOM 789 N N . SER A 1 101 ? -3.208 -6.402 18.190 1.00 56.25 101 SER A N 1
ATOM 790 C CA . SER A 1 101 ? -2.047 -7.267 18.460 1.00 56.25 101 SER A CA 1
ATOM 791 C C . SER A 1 101 ? -2.377 -8.773 18.509 1.00 56.25 101 SER A C 1
ATOM 793 O O . SER A 1 101 ? -1.490 -9.614 18.362 1.00 56.25 101 SER A O 1
ATOM 795 N N . ASP A 1 102 ? -3.654 -9.129 18.670 1.00 53.91 102 ASP A N 1
ATOM 796 C CA . ASP A 1 102 ? -4.135 -10.513 18.657 1.00 53.91 102 ASP A CA 1
ATOM 797 C C . ASP A 1 102 ? -4.156 -11.161 17.263 1.00 53.91 102 ASP A C 1
ATOM 799 O O . ASP A 1 102 ? -4.113 -12.389 17.178 1.00 53.91 102 ASP A O 1
ATOM 803 N N . SER A 1 103 ? -4.167 -10.384 16.173 1.00 53.66 103 SER A N 1
ATOM 804 C CA . SER A 1 103 ? -4.108 -10.927 14.805 1.00 53.66 103 SER A CA 1
ATOM 805 C C . SER A 1 103 ? -2.702 -11.424 14.445 1.00 53.66 103 SER A C 1
ATOM 807 O O . SER A 1 103 ? -2.562 -12.503 13.879 1.00 53.66 103 SER A O 1
ATOM 809 N N . LEU A 1 104 ? -1.654 -10.717 14.887 1.00 52.81 104 LEU A N 1
ATOM 810 C CA . LEU A 1 104 ? -0.248 -11.097 14.660 1.00 52.81 104 LEU A CA 1
ATOM 811 C C . LEU A 1 104 ? 0.167 -12.373 15.413 1.00 52.81 104 LEU A C 1
ATOM 813 O O . LEU A 1 104 ? 1.126 -13.047 15.040 1.00 52.81 104 LEU A O 1
ATOM 817 N N . LYS A 1 105 ? -0.534 -12.717 16.501 1.00 48.94 105 LYS A N 1
ATOM 818 C CA . LYS A 1 105 ? -0.229 -13.916 17.296 1.00 48.94 105 LYS A CA 1
ATOM 819 C C . LYS A 1 105 ? -0.820 -15.190 16.705 1.00 48.94 105 LYS A C 1
ATOM 821 O O . LYS A 1 105 ? -0.228 -16.246 16.897 1.00 48.94 105 LYS A O 1
ATOM 826 N N . LYS A 1 106 ? -1.960 -15.111 16.014 1.00 49.44 106 LYS A N 1
ATOM 827 C CA . LYS A 1 106 ? -2.668 -16.300 15.515 1.00 49.44 106 LYS A CA 1
ATOM 828 C C . LYS A 1 106 ? -1.914 -16.971 14.365 1.00 49.44 106 LYS A C 1
ATOM 830 O O . LYS A 1 106 ? -1.702 -18.175 14.421 1.00 49.44 106 LYS A O 1
ATOM 835 N N . GLU A 1 107 ? -1.365 -16.194 13.434 1.00 49.38 107 GLU A N 1
ATOM 836 C CA . GLU A 1 107 ? -0.592 -16.745 12.310 1.00 49.38 107 GLU A CA 1
ATOM 837 C C . GLU A 1 107 ? 0.725 -17.409 12.756 1.00 49.38 107 GLU A C 1
ATOM 839 O O . GLU A 1 107 ? 1.128 -18.449 12.237 1.00 49.38 107 GLU A O 1
ATOM 844 N N . LYS A 1 108 ? 1.368 -16.877 13.805 1.00 44.31 108 LYS A N 1
ATOM 845 C CA . LYS A 1 108 ? 2.613 -17.445 14.346 1.00 44.31 108 LYS A CA 1
ATOM 846 C C . LYS A 1 108 ? 2.405 -18.765 15.102 1.00 44.31 108 LYS A C 1
ATOM 848 O O . LYS A 1 108 ? 3.348 -19.544 15.231 1.00 44.31 108 LYS A O 1
ATOM 853 N N . ILE A 1 109 ? 1.205 -19.006 15.630 1.00 50.50 109 ILE A N 1
ATOM 854 C CA . ILE A 1 109 ? 0.877 -20.236 16.365 1.00 50.50 109 ILE A CA 1
ATOM 855 C C . ILE A 1 109 ? 0.529 -21.362 15.383 1.00 50.50 109 ILE A C 1
ATOM 857 O O . ILE A 1 109 ? 1.010 -22.480 15.568 1.00 50.50 109 ILE A O 1
ATOM 861 N N . ASP A 1 110 ? -0.202 -21.064 14.306 1.00 47.09 110 ASP A N 1
ATOM 862 C CA . ASP A 1 110 ? -0.586 -22.072 13.309 1.00 47.09 110 ASP A CA 1
ATOM 863 C C . ASP A 1 110 ? 0.606 -22.566 12.467 1.00 47.09 110 ASP A C 1
ATOM 865 O O . ASP A 1 110 ? 0.658 -23.740 12.107 1.00 47.09 110 ASP A O 1
ATOM 869 N N . LEU A 1 111 ? 1.633 -21.734 12.243 1.00 49.47 111 LEU A N 1
ATOM 870 C CA . LEU A 1 111 ? 2.851 -22.149 11.526 1.00 49.47 111 LEU A CA 1
ATOM 871 C C . LEU A 1 111 ? 3.807 -23.026 12.364 1.00 49.47 111 LEU A C 1
ATOM 873 O O . LEU A 1 111 ? 4.722 -23.640 11.820 1.00 49.47 111 LEU A O 1
ATOM 877 N N . SER A 1 112 ? 3.623 -23.079 13.689 1.00 52.41 112 SER A N 1
ATOM 878 C CA . SER A 1 112 ? 4.469 -23.863 14.604 1.00 52.41 112 SER A CA 1
ATOM 879 C C . SER A 1 112 ? 3.833 -25.188 15.041 1.00 52.41 112 SER A C 1
ATOM 881 O O . SER A 1 112 ? 4.492 -25.959 15.741 1.00 52.41 112 SER A O 1
ATOM 883 N N . ALA A 1 113 ? 2.576 -25.451 14.669 1.00 53.41 113 ALA A N 1
ATOM 884 C CA . ALA A 1 113 ? 1.836 -26.640 15.090 1.00 53.41 113 ALA A CA 1
ATOM 885 C C . ALA A 1 113 ? 1.988 -27.845 14.143 1.00 53.41 113 ALA A C 1
ATOM 887 O O . ALA A 1 113 ? 1.536 -28.934 14.490 1.00 53.41 113 ALA A O 1
ATOM 888 N N . ASP A 1 114 ? 2.654 -27.686 12.994 1.00 52.81 114 ASP A N 1
ATOM 889 C CA . ASP A 1 114 ? 2.897 -28.777 12.046 1.00 52.81 114 ASP A CA 1
ATOM 890 C C . ASP A 1 114 ? 4.375 -29.192 12.049 1.00 52.81 114 ASP A C 1
ATOM 892 O O . ASP A 1 114 ? 5.164 -28.887 11.153 1.00 52.81 114 ASP A O 1
ATOM 896 N N . LYS A 1 115 ? 4.786 -29.874 13.121 1.00 50.78 115 LYS A N 1
ATOM 897 C CA . LYS A 1 115 ? 5.958 -30.745 13.056 1.00 50.78 115 LYS A CA 1
ATOM 898 C C . LYS A 1 115 ? 5.699 -32.009 13.883 1.00 50.78 115 LYS A C 1
ATOM 900 O O . LYS A 1 115 ? 5.479 -31.871 15.088 1.00 50.78 115 LYS A O 1
ATOM 905 N N . PRO A 1 116 ? 5.676 -33.199 13.254 1.00 55.28 116 PRO A N 1
ATOM 906 C CA . PRO A 1 116 ? 5.496 -34.470 13.951 1.00 55.28 116 PRO A CA 1
ATOM 907 C C . PRO A 1 116 ? 6.678 -34.814 14.864 1.00 55.28 116 PRO A C 1
ATOM 909 O O . PRO A 1 116 ? 7.810 -34.339 14.594 1.00 55.28 116 PRO A O 1
#

Secondary structure (DSSP, 8-state):
--SSSHHHHHHHHHHHHHHHHHHHHHHHHHHHHHHTT--TTS---HHHHHHHHHHHHHTT--GGGSTTTT--TTHHHHHHHHHHHHHHHHHHHHHHSPPPHHHHHHHHHHTTS---

Organism: NCBI:txid408172

pLDDT: mean 72.46, std 16.76, range [44.31, 93.12]

Radius of gyration: 19.89 Å; chains: 1; bounding box: 57×60×40 Å

Sequence (116 aa):
MKHGIIIAILIFSVYICGQDSSSIYDKKLDQLRSELGISPDSDFDNNAYSDLIKRLDSLGIEDEQLEDGYEWGGGSIGFEAYLKNNIDRLLSDFKLAPMPSDSLKKEKIDLSADKP

Foldseek 3Di:
DPDPPPVVVVVVVVVVVVVVLVVVLLVLQLLLCVQLLHDSPDDCAVVVVVSLVVLCVVLVHQQVVAVVRPDQPDHVVSVVVSCSRCSVVSSVSSVVPGDDPVVSVVVVVVVPPPDD